Protein AF-A0A2E9AUG8-F1 (afdb_monomer_lite)

pLDDT: mean 93.78, std 7.22, range [59.34, 98.44]

Sequence (63 aa):
MEWFSQHMEQWSLVWFGLLFWGSIFGAALLYLFEANLVISVLGYALGLGFGLLAKYRGWSWIN

Structure (mmCIF, N/CA/C/O backbone):
data_AF-A0A2E9AUG8-F1
#
_entry.id   AF-A0A2E9AUG8-F1
#
loop_
_atom_site.group_PDB
_atom_site.id
_atom_site.type_symbol
_atom_site.label_atom_id
_atom_site.label_alt_id
_atom_site.label_comp_id
_atom_site.label_asym_id
_atom_site.label_entity_id
_atom_site.label_seq_id
_atom_site.pdbx_PDB_ins_code
_atom_site.Cartn_x
_atom_site.Cartn_y
_atom_site.Cartn_z
_atom_site.occupancy
_atom_site.B_iso_or_equiv
_atom_site.auth_seq_id
_atom_site.auth_comp_id
_atom_site.auth_asym_id
_atom_site.auth_atom_id
_atom_site.pdbx_PDB_model_num
ATOM 1 N N . MET A 1 1 ? -20.931 10.760 4.624 1.00 71.94 1 MET A N 1
ATOM 2 C CA . MET A 1 1 ? -19.658 11.120 5.287 1.00 71.94 1 MET A CA 1
ATOM 3 C C . MET A 1 1 ? -19.248 10.072 6.317 1.00 71.94 1 MET A C 1
ATOM 5 O O . MET A 1 1 ? -18.127 9.594 6.235 1.00 71.94 1 MET A O 1
ATOM 9 N N . GLU A 1 2 ? -20.144 9.637 7.208 1.00 87.31 2 GLU A N 1
ATOM 10 C CA . GLU A 1 2 ? -19.831 8.652 8.265 1.00 87.31 2 GLU A CA 1
ATOM 11 C C . GLU A 1 2 ? -19.281 7.314 7.747 1.00 87.31 2 GLU A C 1
ATOM 13 O O . GLU A 1 2 ? -18.246 6.861 8.224 1.00 87.31 2 GLU A O 1
ATOM 18 N N . TRP A 1 3 ? -19.896 6.729 6.712 1.00 92.62 3 TRP A N 1
ATOM 19 C CA . TRP A 1 3 ? -19.420 5.471 6.115 1.00 92.62 3 TRP A CA 1
ATOM 20 C C . TRP A 1 3 ? -17.968 5.548 5.619 1.00 92.62 3 TRP A C 1
ATOM 22 O O . TRP A 1 3 ? -17.186 4.623 5.826 1.00 92.62 3 TRP A O 1
ATOM 32 N N . PHE A 1 4 ? -17.589 6.665 4.992 1.00 90.50 4 PHE A N 1
ATOM 33 C CA . PHE A 1 4 ? -16.227 6.854 4.494 1.00 90.50 4 PHE A CA 1
ATOM 34 C C . PHE A 1 4 ? -15.234 6.965 5.652 1.00 90.50 4 PHE A C 1
ATOM 36 O O . PHE A 1 4 ? -14.180 6.339 5.613 1.00 90.50 4 PHE A O 1
ATOM 43 N N . SER A 1 5 ? -15.597 7.701 6.706 1.00 92.00 5 SER A N 1
ATOM 44 C CA . SER A 1 5 ? -14.775 7.808 7.912 1.00 92.00 5 SER A CA 1
ATOM 45 C C . SER A 1 5 ? -14.553 6.442 8.562 1.00 92.00 5 SER A C 1
ATOM 47 O O . SER A 1 5 ? -13.413 6.072 8.821 1.00 92.00 5 SER A O 1
ATOM 49 N N . GLN A 1 6 ? -15.621 5.661 8.750 1.00 93.12 6 GLN A N 1
ATOM 50 C CA . GLN A 1 6 ? -15.540 4.312 9.320 1.00 93.12 6 GLN A CA 1
ATOM 51 C C . GLN A 1 6 ? -14.693 3.376 8.454 1.00 93.12 6 GLN A C 1
ATOM 53 O O . GLN A 1 6 ? -13.891 2.598 8.970 1.00 93.12 6 GLN A O 1
ATOM 58 N N . HIS A 1 7 ? -14.837 3.463 7.129 1.00 92.00 7 HIS A N 1
ATOM 59 C CA . HIS A 1 7 ? -14.001 2.698 6.216 1.00 92.00 7 HIS A CA 1
ATOM 60 C C . HIS A 1 7 ? -12.526 3.076 6.370 1.00 92.00 7 HIS A C 1
ATOM 62 O O . HIS A 1 7 ? -11.693 2.189 6.538 1.00 92.00 7 HIS A O 1
ATOM 68 N N . MET A 1 8 ? -12.198 4.369 6.349 1.00 92.12 8 MET A N 1
ATOM 69 C CA . MET A 1 8 ? -10.819 4.838 6.483 1.00 92.12 8 MET A CA 1
ATOM 70 C C . MET A 1 8 ? -10.207 4.438 7.822 1.00 92.12 8 MET A C 1
ATOM 72 O O . MET A 1 8 ? -9.061 4.006 7.849 1.00 92.12 8 MET A O 1
ATOM 76 N N . GLU A 1 9 ? -10.966 4.491 8.910 1.00 89.38 9 GLU A N 1
ATOM 77 C CA . GLU A 1 9 ? -10.505 4.061 10.230 1.00 89.38 9 GLU A CA 1
ATOM 78 C C . GLU A 1 9 ? -10.181 2.556 10.251 1.00 89.38 9 GLU A C 1
ATOM 80 O O . GLU A 1 9 ? -9.093 2.153 10.658 1.00 89.38 9 GLU A O 1
ATOM 85 N N . GLN A 1 10 ? -11.065 1.720 9.695 1.00 90.56 10 GLN A N 1
ATOM 86 C CA . GLN A 1 10 ? -10.900 0.261 9.668 1.00 90.56 10 GLN A CA 1
ATOM 87 C C . GLN A 1 10 ? -9.914 -0.253 8.607 1.00 90.56 10 GLN A C 1
ATOM 89 O O . GLN A 1 10 ? -9.448 -1.394 8.695 1.00 90.56 10 GLN A O 1
ATOM 94 N N . TRP A 1 11 ? -9.666 0.507 7.542 1.00 94.75 11 TRP A N 1
ATOM 95 C CA . TRP A 1 11 ? -8.861 0.084 6.387 1.00 94.75 11 TRP A CA 1
ATOM 96 C C . TRP A 1 11 ? -7.590 0.907 6.193 1.00 94.75 11 TRP A C 1
ATOM 98 O O . TRP A 1 11 ? -6.819 0.600 5.285 1.00 94.75 11 TRP A O 1
ATOM 108 N N . SER A 1 12 ? -7.327 1.886 7.061 1.00 93.31 12 SER A N 1
ATOM 109 C CA . SER A 1 12 ? -6.114 2.716 7.066 1.00 93.31 12 SER A CA 1
ATOM 110 C C . SER A 1 12 ? -4.838 1.893 6.887 1.00 93.31 12 SER A C 1
ATOM 112 O O . SER A 1 12 ? -4.026 2.211 6.024 1.00 93.31 12 SER A O 1
ATOM 114 N N . LEU A 1 13 ? -4.698 0.783 7.617 1.00 94.25 13 LEU A N 1
ATOM 115 C CA . LEU A 1 13 ? -3.542 -0.112 7.522 1.00 94.25 13 LEU A CA 1
ATOM 116 C C . LEU A 1 13 ? -3.396 -0.770 6.138 1.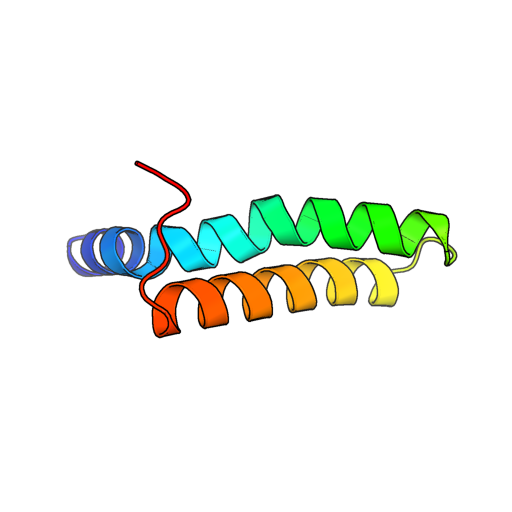00 94.25 13 LEU A C 1
ATOM 118 O O . LEU A 1 13 ? -2.284 -0.926 5.637 1.00 94.25 13 LEU A O 1
ATOM 122 N N . VAL A 1 14 ? -4.509 -1.138 5.498 1.00 96.50 14 VAL A N 1
ATOM 123 C CA . VAL A 1 14 ? -4.501 -1.743 4.157 1.00 96.50 14 VAL A CA 1
ATOM 124 C C . VAL A 1 14 ? -4.104 -0.704 3.115 1.00 96.50 14 VAL A C 1
ATOM 126 O O . VAL A 1 14 ? -3.267 -0.987 2.262 1.00 96.50 14 VAL A O 1
ATOM 129 N N . TRP A 1 15 ? -4.651 0.509 3.215 1.00 96.00 15 TRP A N 1
ATOM 130 C CA . TRP A 1 15 ? -4.302 1.622 2.332 1.00 96.00 15 TRP A CA 1
ATOM 131 C C . TRP A 1 15 ? -2.854 2.075 2.520 1.00 96.00 15 TRP A C 1
ATOM 133 O O . TRP A 1 15 ? -2.160 2.347 1.541 1.00 96.00 15 TRP A O 1
ATOM 143 N N . PHE A 1 16 ? -2.363 2.070 3.759 1.00 95.25 16 PHE A N 1
ATOM 144 C CA . PHE A 1 16 ? -0.950 2.268 4.048 1.00 95.25 16 PHE A CA 1
ATOM 145 C C . PHE A 1 16 ? -0.097 1.162 3.421 1.00 95.25 16 PHE A C 1
ATOM 147 O O . PHE A 1 16 ? 0.896 1.465 2.770 1.00 95.25 16 PHE A O 1
ATOM 154 N N . GLY A 1 17 ? -0.505 -0.106 3.527 1.00 97.00 17 GLY A N 1
ATOM 155 C CA . GLY A 1 17 ? 0.151 -1.222 2.843 1.00 97.00 17 GLY A CA 1
ATOM 156 C C . GLY A 1 17 ? 0.218 -1.041 1.327 1.00 97.00 17 GLY A C 1
ATOM 157 O O . GLY A 1 17 ? 1.292 -1.149 0.738 1.00 97.00 17 GLY A O 1
ATOM 158 N N . LEU A 1 18 ? -0.903 -0.680 0.700 1.00 97.94 18 LEU A N 1
ATOM 159 C CA . LEU A 1 18 ? -0.954 -0.384 -0.728 1.00 97.94 18 LEU A CA 1
ATOM 160 C C . LEU A 1 18 ? 0.058 0.702 -1.108 1.00 97.94 18 LEU A C 1
ATOM 162 O O . LEU A 1 18 ? 0.859 0.489 -2.009 1.00 97.94 18 LEU A O 1
ATOM 166 N N . LEU A 1 19 ? 0.036 1.854 -0.438 1.00 97.06 19 LEU A N 1
ATOM 167 C CA . LEU A 1 19 ? 0.842 3.004 -0.850 1.00 97.06 19 LEU A CA 1
ATOM 168 C C . LEU A 1 19 ? 2.310 2.867 -0.441 1.00 97.06 19 LEU A C 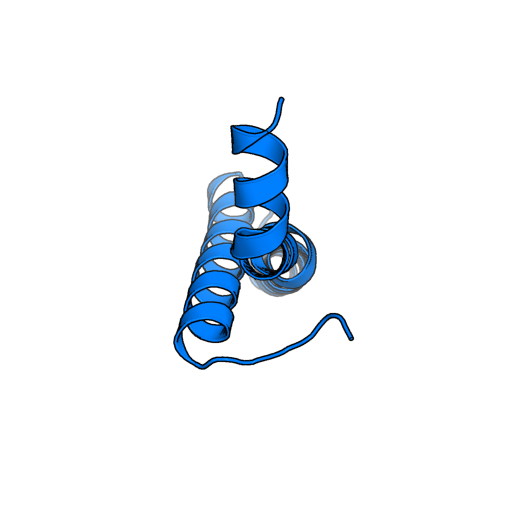1
ATOM 170 O O . LEU A 1 19 ? 3.201 2.989 -1.282 1.00 97.06 19 LEU A O 1
ATOM 174 N N . PHE A 1 20 ? 2.572 2.605 0.838 1.00 96.50 20 PHE A N 1
ATOM 175 C CA . PHE A 1 20 ? 3.921 2.563 1.390 1.00 96.50 20 PHE A CA 1
ATOM 176 C C . PHE A 1 20 ? 4.662 1.305 0.936 1.00 96.50 20 PHE A C 1
ATOM 178 O O . PHE A 1 20 ? 5.664 1.392 0.223 1.00 96.50 20 PHE A O 1
ATOM 185 N N . TRP A 1 21 ? 4.139 0.125 1.282 1.00 97.31 21 TRP A N 1
ATOM 186 C CA . TRP A 1 21 ? 4.787 -1.134 0.914 1.00 97.31 21 TRP A CA 1
ATOM 187 C C . TRP A 1 21 ? 4.727 -1.389 -0.588 1.00 97.31 21 TRP A C 1
ATOM 189 O O . TRP A 1 21 ? 5.699 -1.889 -1.147 1.00 97.31 21 TRP A O 1
ATOM 199 N N . GLY A 1 22 ? 3.656 -0.970 -1.268 1.00 98.12 22 GLY A N 1
ATOM 200 C CA . GLY A 1 22 ? 3.589 -1.060 -2.726 1.00 98.12 22 GLY A CA 1
ATOM 201 C C . GLY A 1 22 ? 4.669 -0.246 -3.436 1.00 98.12 22 GLY A C 1
ATOM 202 O O . GLY A 1 22 ? 5.234 -0.721 -4.419 1.00 98.12 22 GLY A O 1
ATOM 203 N N . SER A 1 23 ? 5.038 0.923 -2.901 1.00 97.50 23 SER A N 1
ATOM 204 C CA . SER A 1 23 ? 6.150 1.719 -3.440 1.00 97.50 23 SER A CA 1
ATOM 205 C C . SER A 1 23 ? 7.507 1.052 -3.196 1.00 97.50 23 SER A C 1
ATOM 207 O O . SER A 1 23 ? 8.338 1.019 -4.101 1.00 97.50 23 SER A O 1
ATOM 209 N N . ILE A 1 24 ? 7.723 0.464 -2.012 1.00 97.75 24 ILE A N 1
ATOM 210 C CA . ILE A 1 24 ? 8.954 -0.283 -1.700 1.00 97.75 24 ILE A CA 1
ATOM 211 C C . ILE A 1 24 ? 9.091 -1.505 -2.616 1.00 97.75 24 ILE A C 1
ATOM 213 O O . ILE A 1 24 ? 10.138 -1.699 -3.231 1.00 97.75 24 ILE A O 1
ATOM 217 N N . PHE A 1 25 ? 8.036 -2.313 -2.751 1.00 98.06 25 PHE A N 1
ATOM 218 C CA . PHE A 1 25 ? 8.049 -3.480 -3.634 1.00 98.06 25 PHE A CA 1
ATOM 219 C C . PHE A 1 25 ? 8.178 -3.084 -5.103 1.00 98.06 25 PHE A C 1
ATOM 221 O O . PHE A 1 25 ? 8.927 -3.722 -5.835 1.00 98.06 25 PHE A O 1
ATOM 228 N N . GLY A 1 26 ? 7.504 -2.015 -5.532 1.00 97.88 26 GL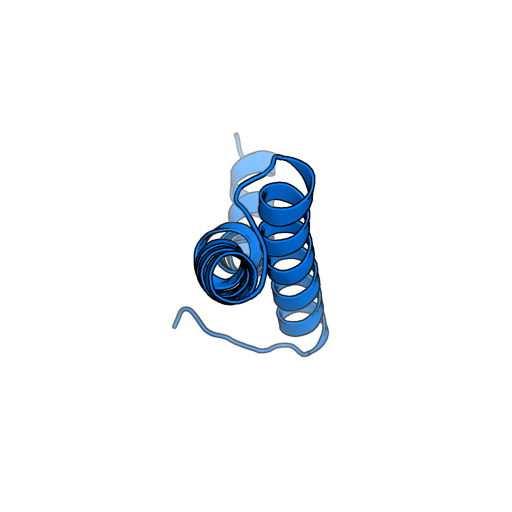Y A N 1
ATOM 229 C CA . GLY A 1 26 ? 7.646 -1.468 -6.878 1.00 97.88 26 GLY A CA 1
ATOM 230 C C . GLY A 1 26 ? 9.088 -1.064 -7.180 1.00 97.88 26 GLY A C 1
ATOM 231 O O . GLY A 1 26 ? 9.636 -1.490 -8.191 1.00 97.88 26 GLY A O 1
ATOM 232 N N . ALA A 1 27 ? 9.737 -0.321 -6.280 1.00 97.56 27 ALA A N 1
ATOM 233 C CA . ALA A 1 27 ? 11.143 0.053 -6.425 1.00 97.56 27 ALA A CA 1
ATOM 234 C C . ALA A 1 27 ? 12.074 -1.173 -6.453 1.00 97.56 27 ALA A C 1
ATOM 236 O O . ALA A 1 27 ? 12.981 -1.237 -7.281 1.00 97.56 27 ALA A O 1
ATOM 237 N N . ALA A 1 28 ? 11.824 -2.170 -5.599 1.00 97.88 28 ALA A N 1
ATOM 238 C CA . ALA A 1 28 ? 12.589 -3.414 -5.592 1.00 97.88 28 ALA A CA 1
ATOM 239 C C . ALA A 1 28 ? 12.434 -4.201 -6.904 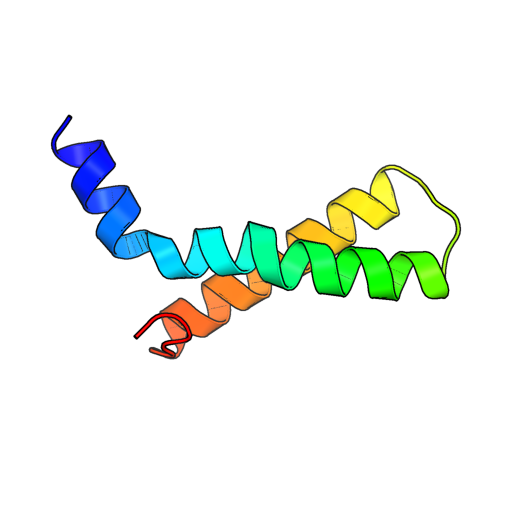1.00 97.88 28 ALA A C 1
ATOM 241 O O . ALA A 1 28 ? 13.415 -4.711 -7.437 1.00 97.88 28 ALA A O 1
ATOM 242 N N . LEU A 1 29 ? 11.221 -4.274 -7.459 1.00 97.81 29 LEU A N 1
ATOM 243 C CA . LEU A 1 29 ? 10.988 -4.925 -8.747 1.00 97.81 29 LEU A CA 1
ATOM 244 C C . LEU A 1 29 ? 11.644 -4.157 -9.898 1.00 97.81 29 LEU A C 1
ATOM 246 O O . LEU A 1 29 ? 12.240 -4.784 -10.764 1.00 97.81 29 LEU A O 1
ATOM 250 N N . LEU A 1 30 ? 11.599 -2.824 -9.892 1.00 96.81 30 LEU A N 1
ATOM 251 C CA . LEU A 1 30 ? 12.262 -1.988 -10.902 1.00 96.81 30 LEU A CA 1
ATOM 252 C C . LEU A 1 30 ? 13.793 -2.097 -10.875 1.00 96.81 30 LEU A C 1
ATOM 254 O O . LEU A 1 30 ? 14.448 -1.785 -11.863 1.00 96.81 30 LEU A O 1
ATOM 258 N N . TYR A 1 31 ? 14.378 -2.545 -9.761 1.00 96.38 31 TYR A N 1
ATOM 259 C CA . TYR A 1 31 ? 15.803 -2.870 -9.705 1.00 96.38 31 TYR A CA 1
ATOM 260 C C . TYR A 1 31 ? 16.137 -4.171 -10.457 1.00 96.38 31 TYR A C 1
ATOM 262 O O . TYR A 1 31 ? 17.251 -4.340 -10.946 1.00 96.38 31 TYR A O 1
ATOM 270 N N . LEU A 1 32 ? 15.180 -5.100 -10.542 1.00 97.06 32 LEU A N 1
ATOM 271 C CA . LEU A 1 32 ? 15.359 -6.429 -11.136 1.00 97.06 32 LEU A CA 1
ATOM 272 C C . LEU A 1 32 ? 14.821 -6.528 -12.569 1.00 97.06 32 LEU A C 1
ATOM 274 O O . LEU A 1 32 ? 15.274 -7.369 -13.342 1.00 97.06 32 LEU A O 1
ATOM 278 N N . PHE A 1 33 ? 13.842 -5.694 -12.909 1.00 96.56 33 PHE A N 1
ATOM 279 C CA . PHE A 1 33 ? 13.089 -5.737 -14.156 1.00 96.56 33 PHE A CA 1
ATOM 280 C C . PHE A 1 33 ? 12.979 -4.342 -14.769 1.00 96.56 33 PHE A C 1
ATOM 282 O O . PHE A 1 33 ? 12.992 -3.334 -14.067 1.00 96.56 33 PHE A O 1
ATOM 289 N N . GLU A 1 34 ? 12.803 -4.2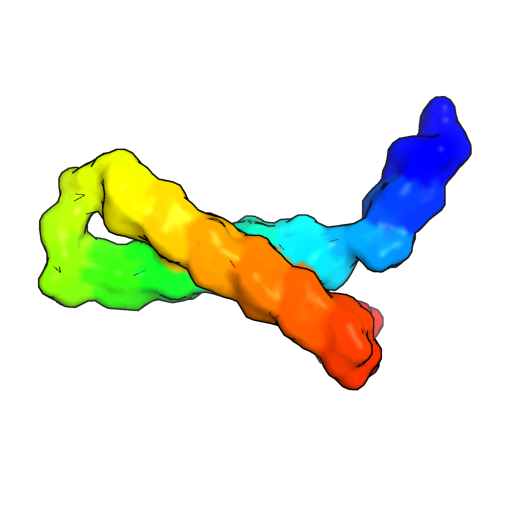78 -16.087 1.00 93.94 34 GLU A N 1
ATOM 290 C CA . GLU A 1 34 ? 12.587 -3.008 -16.778 1.00 93.94 34 GLU A CA 1
ATOM 291 C C . GLU A 1 34 ? 11.264 -2.345 -16.381 1.00 93.94 34 GLU A C 1
ATOM 293 O O . GLU A 1 34 ? 10.256 -3.002 -16.095 1.00 93.94 34 GLU A O 1
ATOM 298 N N . ALA A 1 35 ? 11.258 -1.012 -16.421 1.00 94.88 35 ALA A N 1
ATOM 299 C CA . ALA A 1 35 ? 10.083 -0.221 -16.112 1.00 94.88 35 ALA A CA 1
ATOM 300 C C . ALA A 1 35 ? 8.969 -0.460 -17.136 1.00 94.88 35 ALA A C 1
ATOM 302 O O . ALA A 1 35 ? 9.056 -0.063 -18.297 1.00 94.88 35 ALA A O 1
ATOM 303 N N . ASN A 1 36 ? 7.883 -1.077 -16.680 1.00 95.81 36 ASN A N 1
ATOM 304 C CA . ASN A 1 36 ? 6.649 -1.198 -17.436 1.00 95.81 36 ASN A CA 1
ATOM 305 C C . ASN A 1 36 ? 5.441 -1.215 -16.493 1.00 95.81 36 ASN A C 1
ATOM 307 O O . ASN A 1 36 ? 5.565 -1.403 -15.279 1.00 95.81 36 ASN A O 1
ATOM 311 N N . LEU A 1 37 ? 4.256 -1.040 -17.078 1.00 96.56 37 LEU A N 1
ATOM 312 C CA . LEU A 1 37 ? 3.003 -0.961 -16.332 1.00 96.56 37 LEU A CA 1
ATOM 313 C C . LEU A 1 37 ? 2.737 -2.218 -15.494 1.00 96.56 37 LEU A C 1
ATOM 315 O O . LEU A 1 37 ? 2.234 -2.104 -14.380 1.00 96.56 37 LEU A O 1
ATOM 319 N N . VAL A 1 38 ? 3.105 -3.403 -15.988 1.00 97.62 38 VAL A N 1
ATOM 320 C CA . VAL A 1 38 ? 2.908 -4.667 -15.264 1.00 97.62 38 VAL A CA 1
ATOM 321 C C . VAL A 1 38 ? 3.753 -4.693 -13.994 1.00 97.62 38 VAL A C 1
ATOM 323 O O . VAL A 1 38 ? 3.231 -5.020 -12.933 1.00 97.62 38 VAL A O 1
ATOM 326 N N . ILE A 1 39 ? 5.023 -4.290 -14.069 1.00 97.25 39 ILE A N 1
ATOM 327 C CA . ILE A 1 39 ? 5.916 -4.234 -12.905 1.00 97.25 39 ILE A CA 1
ATOM 328 C C . ILE A 1 39 ? 5.406 -3.233 -11.863 1.00 97.25 39 ILE A C 1
ATOM 330 O O . ILE A 1 39 ? 5.357 -3.556 -10.675 1.00 97.25 39 ILE A O 1
ATOM 334 N N . SER A 1 40 ? 4.954 -2.052 -12.294 1.00 94.44 40 SER A N 1
ATOM 335 C CA . 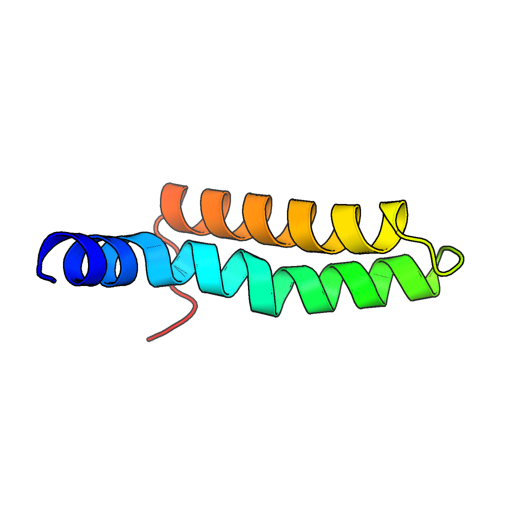SER A 1 40 ? 4.356 -1.068 -11.384 1.00 94.44 40 SER A CA 1
ATOM 336 C C . SER A 1 40 ? 3.098 -1.612 -10.702 1.00 94.44 40 SER A C 1
ATOM 338 O O . SER A 1 40 ? 2.966 -1.509 -9.483 1.00 94.44 40 SER A O 1
ATOM 340 N N . VAL A 1 41 ? 2.193 -2.241 -11.459 1.00 97.81 41 VAL A N 1
ATOM 341 C CA . VAL A 1 41 ? 0.966 -2.846 -10.914 1.00 97.81 41 VAL A CA 1
ATOM 342 C C . VAL A 1 41 ? 1.290 -3.980 -9.944 1.00 97.81 41 VAL A C 1
ATOM 344 O O . VAL A 1 41 ? 0.666 -4.062 -8.888 1.00 97.81 41 VAL A O 1
ATOM 347 N N . LEU A 1 42 ? 2.280 -4.822 -10.251 1.00 98.06 42 LEU A N 1
ATOM 348 C CA . LEU A 1 42 ? 2.716 -5.905 -9.369 1.00 98.06 42 LEU A CA 1
ATOM 349 C C . LEU A 1 42 ? 3.246 -5.380 -8.033 1.00 98.06 42 LEU A C 1
ATOM 351 O O . LEU A 1 42 ? 2.877 -5.922 -6.994 1.00 98.06 42 LEU A O 1
ATOM 355 N N . GLY A 1 43 ? 4.042 -4.306 -8.036 1.00 98.19 43 GLY A N 1
ATOM 356 C CA . GLY A 1 43 ? 4.513 -3.671 -6.802 1.00 98.19 43 GLY A CA 1
ATOM 357 C C . GLY A 1 43 ? 3.355 -3.264 -5.889 1.00 98.19 43 GLY A C 1
ATOM 358 O O . GLY A 1 43 ? 3.286 -3.685 -4.733 1.00 98.19 43 GLY A O 1
ATOM 359 N N . TYR A 1 44 ? 2.380 -2.532 -6.432 1.00 98.31 44 TYR A N 1
ATOM 360 C CA . TYR A 1 44 ? 1.191 -2.122 -5.680 1.00 98.31 44 TYR A CA 1
ATOM 361 C C . TYR A 1 44 ? 0.285 -3.298 -5.283 1.00 98.31 44 TYR A C 1
ATOM 363 O O . TYR A 1 44 ? -0.259 -3.295 -4.180 1.00 98.31 44 TYR A O 1
ATOM 371 N N . ALA A 1 45 ? 0.162 -4.336 -6.114 1.00 98.44 45 ALA A N 1
ATOM 372 C CA . ALA A 1 45 ? -0.582 -5.548 -5.771 1.00 98.44 45 ALA A CA 1
ATOM 373 C C . ALA A 1 45 ? 0.052 -6.294 -4.583 1.00 98.44 45 ALA A C 1
ATOM 375 O O . ALA A 1 45 ? -0.664 -6.729 -3.677 1.00 98.44 45 ALA A O 1
ATOM 376 N N . LEU A 1 46 ? 1.386 -6.386 -4.539 1.00 98.38 46 LEU A N 1
ATOM 377 C CA . LEU A 1 46 ? 2.115 -6.931 -3.391 1.00 98.38 46 LEU A CA 1
ATOM 378 C C . LEU A 1 46 ? 1.901 -6.072 -2.139 1.00 98.38 46 LEU A C 1
ATOM 380 O O . LEU A 1 46 ? 1.645 -6.613 -1.065 1.00 98.38 46 LEU A O 1
ATOM 384 N N . GLY A 1 47 ? 1.935 -4.743 -2.279 1.00 98.19 47 GLY A N 1
ATOM 385 C CA . GLY A 1 47 ? 1.659 -3.809 -1.183 1.00 98.19 47 GLY A CA 1
ATOM 386 C C . GLY A 1 47 ? 0.259 -3.993 -0.600 1.00 98.19 47 GLY A C 1
ATOM 387 O O . GLY A 1 47 ? 0.094 -4.111 0.616 1.00 98.19 47 GLY A O 1
ATOM 388 N N . LEU A 1 48 ? -0.748 -4.105 -1.469 1.00 98.44 48 LEU A N 1
ATOM 389 C CA . LEU A 1 48 ? -2.130 -4.372 -1.079 1.00 98.44 48 LEU A CA 1
ATOM 390 C C . LEU A 1 48 ? -2.264 -5.716 -0.358 1.00 98.44 48 LEU A C 1
ATOM 392 O O . LEU A 1 48 ? -2.861 -5.779 0.715 1.00 98.44 48 LEU A O 1
ATOM 396 N N . GLY A 1 49 ? -1.687 -6.781 -0.921 1.00 98.00 49 GLY A N 1
ATOM 397 C CA . GLY A 1 49 ? -1.692 -8.111 -0.314 1.00 98.00 49 GLY A CA 1
ATOM 398 C C . GLY A 1 49 ? -1.037 -8.116 1.067 1.00 98.00 49 GLY A C 1
ATOM 399 O O . GLY A 1 49 ? -1.565 -8.712 2.006 1.00 98.00 49 GLY A O 1
ATOM 400 N N . PHE A 1 50 ? 0.066 -7.384 1.223 1.00 97.12 50 PHE A N 1
ATOM 401 C CA . PHE A 1 50 ? 0.749 -7.251 2.503 1.00 97.12 50 PHE A CA 1
ATOM 402 C C . PHE A 1 50 ? -0.067 -6.443 3.520 1.00 97.12 50 PHE A C 1
ATOM 404 O O . PHE A 1 50 ? -0.173 -6.849 4.675 1.00 97.12 50 PHE A O 1
ATOM 411 N N . GLY A 1 51 ? -0.723 -5.360 3.093 1.00 97.00 51 GLY A N 1
ATOM 412 C CA . GLY A 1 51 ? -1.658 -4.602 3.929 1.00 97.00 51 GLY A CA 1
ATOM 413 C C . GLY A 1 51 ? -2.856 -5.439 4.395 1.00 97.00 51 GLY A C 1
ATOM 414 O O . GLY A 1 51 ? -3.229 -5.395 5.568 1.00 97.00 51 GLY A O 1
ATOM 415 N N . LEU A 1 52 ? -3.430 -6.256 3.505 1.00 97.38 52 LEU A N 1
ATOM 416 C CA . LEU A 1 52 ? -4.498 -7.204 3.843 1.00 97.38 52 LEU A CA 1
ATOM 417 C C . LEU A 1 52 ? -4.023 -8.258 4.850 1.00 97.38 52 LEU A C 1
ATOM 419 O O . LEU A 1 52 ? -4.723 -8.530 5.827 1.00 97.38 52 LEU A O 1
ATOM 423 N N . LEU A 1 53 ? -2.826 -8.818 4.646 1.00 96.88 53 LEU A N 1
ATOM 424 C CA . LEU A 1 53 ? -2.225 -9.784 5.565 1.00 96.88 53 LEU A CA 1
ATOM 425 C C . LEU A 1 53 ? -1.993 -9.171 6.949 1.00 96.88 53 LEU A C 1
ATOM 427 O O . LEU A 1 53 ? -2.322 -9.799 7.953 1.00 96.88 53 LEU A O 1
ATOM 431 N N . ALA A 1 54 ? -1.467 -7.948 7.006 1.00 95.12 54 ALA A N 1
ATOM 432 C CA . ALA A 1 54 ? -1.224 -7.229 8.251 1.00 95.12 54 ALA A CA 1
ATOM 433 C C . ALA A 1 54 ? -2.524 -6.990 9.023 1.00 95.12 54 ALA A C 1
ATOM 435 O O . ALA A 1 54 ? -2.594 -7.293 10.214 1.00 95.12 54 ALA A O 1
ATOM 436 N N . LYS A 1 55 ? -3.584 -6.554 8.328 1.00 94.56 55 LYS A N 1
ATOM 437 C CA . LYS A 1 55 ? -4.918 -6.404 8.920 1.00 94.56 55 LYS A CA 1
ATOM 438 C C . LYS A 1 55 ? -5.461 -7.734 9.445 1.00 94.56 55 LYS A C 1
ATOM 440 O O . LYS A 1 55 ? -5.957 -7.780 10.565 1.00 94.56 55 LYS A O 1
ATOM 445 N N . TYR A 1 56 ? -5.339 -8.818 8.676 1.00 94.62 56 TYR A N 1
ATOM 446 C CA . TYR A 1 56 ? -5.787 -10.150 9.100 1.00 94.62 56 TYR A CA 1
ATOM 447 C C . TYR A 1 56 ? -5.011 -10.678 10.317 1.00 94.62 56 TYR A C 1
ATOM 449 O O . TYR A 1 56 ? -5.585 -11.316 11.195 1.00 94.62 56 TYR A O 1
ATOM 457 N N . ARG A 1 57 ? -3.706 -10.397 10.389 1.00 94.31 57 ARG A N 1
ATOM 458 C CA . ARG A 1 57 ? -2.828 -10.799 11.498 1.00 94.31 57 ARG A CA 1
ATOM 459 C C . ARG A 1 57 ? -2.911 -9.875 12.718 1.00 94.31 57 ARG A C 1
ATOM 461 O O . ARG A 1 57 ? -2.292 -10.194 13.729 1.00 94.31 57 ARG A O 1
ATOM 468 N N . GLY A 1 58 ? -3.641 -8.761 12.638 1.00 90.12 58 GLY A N 1
ATOM 469 C CA . GLY A 1 58 ? -3.718 -7.764 13.708 1.00 90.12 58 GLY A CA 1
ATOM 470 C C . GLY A 1 58 ? -2.408 -7.001 13.933 1.00 90.12 58 GLY A C 1
ATOM 471 O O . GLY A 1 58 ? -2.142 -6.559 15.047 1.00 90.12 58 GLY A O 1
ATOM 472 N N . TRP A 1 59 ? -1.558 -6.879 12.910 1.00 91.19 59 TRP A N 1
ATOM 473 C CA . TRP A 1 59 ? -0.348 -6.061 12.994 1.00 91.19 59 TRP A CA 1
ATOM 474 C C . TRP A 1 59 ? -0.699 -4.574 13.020 1.00 91.19 59 TRP A C 1
ATOM 476 O O . TRP A 1 59 ? -1.681 -4.154 12.414 1.00 91.19 59 TRP A O 1
ATOM 486 N N . SER A 1 60 ? 0.145 -3.774 13.669 1.00 82.94 60 SER A N 1
ATOM 487 C CA . SER A 1 60 ? 0.076 -2.318 13.597 1.00 82.94 60 SER A CA 1
ATOM 488 C C . SER A 1 60 ? 1.416 -1.758 13.132 1.00 82.94 60 SER A C 1
ATOM 490 O O . SER A 1 60 ? 2.459 -2.061 13.712 1.00 82.94 60 SER A O 1
ATOM 492 N N . TRP A 1 61 ? 1.386 -0.969 12.059 1.00 78.31 61 TRP A N 1
ATOM 493 C CA . TRP A 1 61 ? 2.539 -0.200 11.565 1.00 78.31 61 TRP A CA 1
ATOM 494 C C . TRP A 1 61 ? 2.384 1.301 11.800 1.00 78.31 61 TRP A C 1
ATOM 496 O O . TRP A 1 61 ? 3.344 2.050 11.648 1.00 78.31 61 TRP A O 1
ATOM 506 N N . ILE A 1 62 ? 1.173 1.728 12.150 1.00 68.38 62 ILE A N 1
ATOM 507 C CA . ILE A 1 62 ? 0.822 3.107 12.458 1.00 68.38 62 ILE A CA 1
ATOM 508 C C . ILE A 1 62 ? 0.322 3.067 13.897 1.00 68.38 62 ILE A C 1
ATOM 510 O O . ILE A 1 62 ? -0.733 2.490 14.159 1.00 68.38 62 ILE A O 1
ATOM 514 N N . ASN A 1 63 ? 1.124 3.597 14.815 1.00 59.34 63 ASN A N 1
ATOM 515 C CA . ASN A 1 63 ? 0.817 3.668 16.240 1.00 59.34 63 ASN A CA 1
ATOM 516 C C . ASN A 1 63 ? 0.570 5.118 16.641 1.00 59.34 63 ASN A C 1
ATOM 518 O O . ASN A 1 63 ? 1.384 5.967 16.211 1.00 59.34 63 ASN A O 1
#

Foldseek 3Di:
DVVVVVCCVLQVLLVCLLPVQLVVQLVVQVVVDPDDPVSSVVSSVRSNVVSVVCSVVVHDPDD

Secondary structure (DSSP, 8-state):
-HHHHHHHHHHHHHHHIIIIIHHHHHHHHHHHS---HHHHHHHHHHHHHHHHHHHHHT--S--

Radius of gyration: 13.25 Å; chains: 1; bounding box: 36×22×34 Å